Protein AF-A0A961RS20-F1 (afdb_monomer_lite)

Radius of gyration: 41.13 Å; chains: 1; bounding box: 70×56×114 Å

pLDDT: mean 86.3, std 7.19, range [64.38, 96.19]

Secondary structure (DSSP, 8-state):
---HHHHHHHHHHHHHHHHHHHHHHTT----HHHHHHHHHHHH-----------GGGS--PPPPPHHHHHHHHHHTGGGGSPPP-PPP------GGGT--GGG--HHHHHHHHHHHGGGSSPPPP---B----SSHHHHHHHHHHHHTT--HHHHHHHTT--GGGTB--

Structure (mmCIF, N/CA/C/O backbone):
data_AF-A0A961RS20-F1
#
_entry.id   AF-A0A961RS20-F1
#
loop_
_atom_site.group_PDB
_atom_site.id
_atom_site.type_symbol
_atom_site.label_atom_id
_atom_site.label_alt_id
_atom_site.label_comp_id
_atom_site.label_asym_id
_atom_site.label_entity_id
_atom_site.label_seq_id
_atom_site.pdbx_PDB_ins_code
_atom_site.Cartn_x
_atom_site.Cartn_y
_atom_site.Cartn_z
_atom_site.occupancy
_atom_site.B_iso_or_equiv
_atom_site.auth_seq_id
_atom_site.auth_comp_id
_atom_site.auth_asym_id
_atom_site.auth_atom_id
_atom_site.pdbx_PDB_model_num
ATOM 1 N N . GLY A 1 1 ? 6.107 -22.279 14.168 1.00 70.81 1 GLY A N 1
ATOM 2 C CA . GLY A 1 1 ? 4.734 -22.697 13.818 1.00 70.81 1 GLY A CA 1
ATOM 3 C C . GLY A 1 1 ? 3.760 -21.688 14.387 1.00 70.81 1 GLY A C 1
ATOM 4 O O . GLY A 1 1 ? 4.084 -21.101 15.411 1.00 70.81 1 GLY A O 1
ATOM 5 N N . MET A 1 2 ? 2.634 -21.437 13.715 1.00 78.94 2 MET A N 1
ATOM 6 C CA . MET A 1 2 ? 1.594 -20.521 14.216 1.00 78.94 2 MET A CA 1
ATOM 7 C C . MET A 1 2 ? 0.947 -21.073 15.492 1.00 78.94 2 MET A C 1
ATOM 9 O O . MET A 1 2 ? 0.791 -22.289 15.616 1.00 78.94 2 MET A O 1
ATOM 13 N N . LYS A 1 3 ? 0.571 -20.194 16.431 1.00 90.94 3 LYS A N 1
ATOM 14 C CA . LYS A 1 3 ? -0.217 -20.579 17.610 1.00 90.94 3 LYS A CA 1
ATOM 15 C C . LYS A 1 3 ? -1.672 -20.824 17.195 1.00 90.94 3 LYS A C 1
ATOM 17 O O . LYS A 1 3 ? -2.139 -20.287 16.193 1.00 90.94 3 LYS A O 1
ATOM 22 N N . GLN A 1 4 ? -2.398 -21.627 17.968 1.00 84.25 4 GLN A N 1
ATOM 23 C CA . GLN A 1 4 ? -3.799 -21.961 17.686 1.00 84.25 4 GLN A CA 1
ATOM 24 C C . GLN A 1 4 ? -4.697 -20.715 17.615 1.00 84.25 4 GLN A C 1
ATOM 26 O O . GLN A 1 4 ? -5.534 -20.619 16.724 1.00 84.25 4 GLN A O 1
ATOM 31 N N . GLU A 1 5 ? -4.487 -19.741 18.500 1.00 88.25 5 GLU A N 1
ATOM 32 C CA . GLU A 1 5 ? -5.230 -18.472 18.506 1.00 88.25 5 GLU A CA 1
ATOM 33 C C . GLU A 1 5 ? -4.991 -17.650 17.231 1.00 88.25 5 GLU A C 1
ATOM 35 O O . GLU A 1 5 ? -5.940 -17.123 16.648 1.00 88.25 5 GLU A O 1
ATOM 40 N N . ASP A 1 6 ? -3.745 -17.606 16.746 1.00 86.19 6 ASP A N 1
ATOM 41 C CA . ASP A 1 6 ? -3.388 -16.925 15.496 1.00 86.19 6 ASP A CA 1
ATOM 42 C C . ASP A 1 6 ? -4.047 -17.609 14.290 1.00 86.19 6 ASP A C 1
ATOM 44 O O . ASP A 1 6 ? -4.543 -16.946 13.376 1.00 86.19 6 ASP A O 1
ATOM 48 N N . TYR A 1 7 ? -4.104 -18.945 14.304 1.00 88.69 7 TYR A N 1
ATOM 49 C CA . TYR A 1 7 ? -4.797 -19.716 13.276 1.00 88.69 7 TYR A CA 1
ATOM 50 C C . TYR A 1 7 ? -6.301 -19.419 13.274 1.00 88.69 7 TYR A C 1
ATOM 52 O O . TYR A 1 7 ? -6.850 -19.129 12.211 1.00 88.69 7 TYR A O 1
ATOM 60 N N . VAL A 1 8 ? -6.963 -19.419 14.435 1.00 90.75 8 VAL A N 1
ATOM 61 C CA . VAL A 1 8 ? -8.405 -19.128 14.538 1.00 90.75 8 VAL A CA 1
ATOM 62 C C . VAL A 1 8 ? -8.713 -17.710 14.055 1.00 90.75 8 VAL A C 1
ATOM 64 O O . VAL A 1 8 ? -9.544 -17.559 13.160 1.00 90.75 8 VAL A O 1
ATOM 67 N N . ARG A 1 9 ? -7.964 -16.693 14.509 1.00 90.00 9 ARG A N 1
ATOM 68 C CA . ARG A 1 9 ? -8.120 -15.314 14.009 1.00 90.00 9 ARG A CA 1
ATOM 69 C C . ARG A 1 9 ? -7.904 -15.212 12.502 1.00 90.00 9 ARG A C 1
ATOM 71 O O . ARG A 1 9 ? -8.630 -14.492 11.823 1.00 90.00 9 ARG A O 1
ATOM 78 N N . SER A 1 10 ? -6.931 -15.945 11.952 1.00 89.81 10 SER A N 1
ATOM 79 C CA . SER A 1 10 ? -6.704 -15.960 10.502 1.00 89.81 10 SER A CA 1
ATOM 80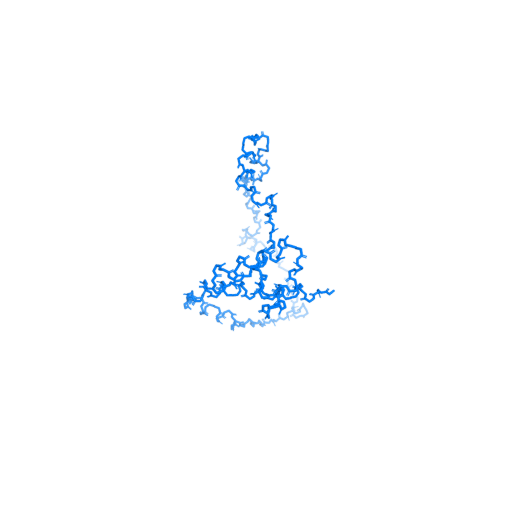 C C . SER A 1 10 ? -7.896 -16.549 9.740 1.00 89.81 10 SER A C 1
ATOM 82 O O . SER A 1 10 ? -8.284 -16.020 8.700 1.00 89.81 10 SER A O 1
ATOM 84 N N . ARG A 1 11 ? -8.518 -17.612 10.267 1.00 93.12 11 ARG A N 1
ATOM 85 C CA . ARG A 1 11 ? -9.687 -18.258 9.656 1.00 93.12 11 ARG A CA 1
ATOM 86 C C . ARG A 1 11 ? -10.926 -17.375 9.748 1.00 93.12 11 ARG A C 1
ATOM 88 O O . ARG A 1 11 ? -11.649 -17.281 8.761 1.00 93.12 11 ARG A O 1
ATOM 95 N N . GLU A 1 12 ? -11.127 -16.690 10.869 1.00 90.94 12 GLU A N 1
ATOM 96 C CA . GLU A 1 12 ? -12.200 -15.705 11.045 1.00 90.94 12 GLU A CA 1
ATOM 97 C C . GLU A 1 12 ? -12.042 -14.521 10.085 1.00 90.94 12 GLU A C 1
ATOM 99 O O . GLU A 1 12 ? -12.985 -14.166 9.381 1.00 90.94 12 GLU A O 1
ATOM 104 N N . ALA A 1 13 ? -10.831 -13.967 9.965 1.00 88.44 13 ALA A N 1
ATOM 105 C CA . ALA A 1 13 ? -10.546 -12.881 9.029 1.00 88.44 13 ALA A CA 1
ATOM 106 C C . ALA A 1 13 ? -10.760 -13.296 7.561 1.00 88.44 13 ALA A C 1
ATOM 108 O O . ALA A 1 13 ? -11.277 -12.516 6.760 1.00 88.44 13 ALA A O 1
ATOM 109 N N . VAL A 1 14 ? -10.391 -14.531 7.199 1.00 91.25 14 VAL A N 1
ATOM 110 C CA . VAL A 1 14 ? -10.639 -15.091 5.860 1.00 91.25 14 VAL A CA 1
ATOM 111 C C . VAL A 1 14 ? -12.135 -15.298 5.611 1.00 91.25 14 VAL A C 1
ATOM 113 O O . VAL A 1 14 ? -12.612 -14.973 4.523 1.00 91.25 14 VAL A O 1
ATOM 116 N N . ALA A 1 15 ? -12.881 -15.797 6.598 1.00 88.69 15 ALA A N 1
ATOM 117 C CA . ALA A 1 15 ? -14.323 -16.001 6.488 1.00 88.69 15 ALA A CA 1
ATOM 118 C C . ALA A 1 15 ? -15.068 -14.670 6.315 1.00 88.69 15 ALA A C 1
ATOM 120 O O . ALA A 1 15 ? -15.877 -14.542 5.398 1.00 88.69 15 ALA A O 1
ATOM 121 N N . LEU A 1 16 ? -14.726 -13.657 7.117 1.00 87.56 16 LEU A N 1
ATOM 122 C CA . LEU A 1 16 ? -15.305 -12.318 7.015 1.00 87.56 16 LEU A CA 1
ATOM 123 C C . LEU A 1 16 ? -14.992 -11.672 5.658 1.00 87.56 16 LEU A C 1
ATOM 125 O O . LEU A 1 16 ? -15.878 -11.123 5.008 1.00 87.56 16 LEU A O 1
ATOM 129 N N . ARG A 1 17 ? -13.742 -11.785 5.186 1.00 86.44 17 ARG A N 1
ATOM 130 C CA . ARG A 1 17 ? -13.351 -11.285 3.860 1.00 86.44 17 ARG A CA 1
ATOM 131 C C . ARG A 1 17 ? -14.129 -11.980 2.746 1.00 86.44 17 ARG A C 1
ATOM 133 O O . ARG A 1 17 ? -14.557 -11.304 1.819 1.00 86.44 17 ARG A O 1
ATOM 140 N N . SER A 1 18 ? -14.317 -13.294 2.842 1.00 86.62 18 SER A N 1
ATOM 141 C CA . SER A 1 18 ? -15.078 -14.057 1.847 1.00 86.62 18 SER A CA 1
ATOM 142 C C . SER A 1 18 ? -16.546 -13.631 1.841 1.00 86.62 18 SER A C 1
ATOM 144 O O . SER A 1 18 ? -17.067 -13.328 0.783 1.00 86.62 18 SER A O 1
ATOM 146 N N . GLN A 1 19 ? -17.179 -13.467 3.008 1.00 85.12 19 GLN A N 1
ATOM 147 C CA . GLN A 1 19 ? -18.563 -12.981 3.105 1.00 85.12 19 GLN A CA 1
ATOM 148 C C . GLN A 1 19 ? -18.751 -11.578 2.509 1.00 85.12 19 GLN A C 1
ATOM 150 O O . GLN A 1 19 ? -19.732 -11.334 1.811 1.00 85.12 19 GLN A O 1
ATOM 155 N N . ILE A 1 20 ? -17.812 -10.658 2.757 1.00 83.50 20 ILE A N 1
ATOM 156 C CA . ILE A 1 20 ? -17.848 -9.306 2.181 1.00 83.50 20 ILE A CA 1
ATOM 157 C C . ILE A 1 20 ? -17.658 -9.368 0.661 1.00 83.50 20 ILE A C 1
ATOM 159 O O . ILE A 1 20 ? -18.407 -8.734 -0.080 1.00 83.50 20 ILE A O 1
ATOM 163 N N . LEU A 1 21 ? -16.673 -10.136 0.187 1.00 81.69 21 LEU A N 1
ATOM 164 C CA . LEU A 1 21 ? -16.411 -10.284 -1.242 1.00 81.69 21 LEU A CA 1
ATOM 165 C C . LEU A 1 21 ? -17.579 -10.958 -1.961 1.00 81.69 21 LEU A C 1
ATOM 167 O O . LEU A 1 21 ? -17.964 -10.483 -3.022 1.00 81.69 21 LEU A O 1
ATOM 171 N N . ASP A 1 22 ? -18.193 -11.984 -1.383 1.00 80.12 22 ASP A N 1
ATOM 172 C CA . ASP A 1 22 ? -19.354 -12.666 -1.959 1.00 80.12 22 ASP A CA 1
ATOM 173 C C . ASP A 1 22 ? -20.584 -11.749 -1.985 1.00 80.12 22 ASP A C 1
ATOM 175 O O . ASP A 1 22 ? -21.330 -11.752 -2.959 1.00 80.12 22 ASP A O 1
ATOM 179 N N . ALA A 1 23 ? -20.779 -10.895 -0.974 1.00 78.00 23 ALA A N 1
ATOM 180 C CA . ALA A 1 23 ? -21.861 -9.908 -0.971 1.00 78.00 23 ALA A CA 1
ATOM 181 C C . ALA A 1 23 ? -21.673 -8.813 -2.039 1.00 78.00 23 ALA A C 1
ATOM 183 O O . ALA A 1 23 ? -22.649 -8.337 -2.616 1.00 78.00 23 ALA A O 1
ATOM 184 N N . ILE A 1 24 ? -20.424 -8.422 -2.322 1.00 74.75 24 ILE A N 1
ATOM 185 C CA . ILE A 1 24 ? -20.086 -7.416 -3.344 1.00 74.75 24 ILE A CA 1
ATOM 186 C C . ILE A 1 24 ? -20.105 -8.024 -4.752 1.00 74.75 24 ILE A C 1
ATOM 188 O O . ILE A 1 24 ? -20.558 -7.389 -5.703 1.00 74.75 24 ILE A O 1
ATOM 192 N N . THR A 1 25 ? -19.597 -9.246 -4.902 1.00 71.31 25 THR A N 1
ATOM 193 C CA . THR A 1 25 ? -19.373 -9.882 -6.209 1.00 71.31 25 THR A CA 1
ATOM 194 C C . THR A 1 25 ? -20.478 -10.851 -6.616 1.00 71.31 25 THR A C 1
ATOM 196 O O . THR A 1 25 ? -20.614 -11.126 -7.803 1.00 71.31 25 THR A O 1
ATOM 199 N N . GLY A 1 26 ? -21.330 -11.301 -5.690 1.00 64.38 26 GLY A N 1
ATOM 200 C CA . GLY A 1 26 ? -22.425 -12.243 -5.953 1.00 64.38 26 GLY A CA 1
ATOM 201 C C . GLY A 1 26 ? -23.474 -11.742 -6.951 1.00 64.38 26 GLY A C 1
ATOM 202 O O . GLY A 1 26 ? -24.216 -12.544 -7.510 1.00 64.38 26 GLY A O 1
ATOM 203 N N . GLY A 1 27 ? -23.516 -10.430 -7.215 1.00 65.31 27 GLY A N 1
ATOM 204 C CA . GLY A 1 27 ? -24.340 -9.817 -8.265 1.00 65.31 27 GLY A CA 1
ATOM 205 C C . GLY A 1 27 ? -23.591 -9.460 -9.556 1.00 65.31 27 GLY A C 1
ATOM 206 O O . GLY A 1 27 ? -24.223 -9.047 -10.528 1.00 65.31 27 GLY A O 1
ATOM 207 N N . LEU A 1 28 ? -22.260 -9.593 -9.595 1.00 70.19 28 LEU A N 1
ATOM 208 C CA . LEU A 1 28 ? -21.452 -9.263 -10.768 1.00 70.19 28 LEU A CA 1
ATOM 209 C C . LEU A 1 28 ? -21.445 -10.447 -11.737 1.00 70.19 28 LEU A C 1
ATOM 211 O O . LEU A 1 28 ? -20.635 -11.368 -11.644 1.00 70.19 28 LEU A O 1
ATOM 215 N N . GLY A 1 29 ? -22.358 -10.412 -12.704 1.00 71.38 29 GLY A N 1
ATOM 216 C CA . GLY A 1 29 ? -22.295 -11.297 -13.858 1.00 71.38 29 GLY A CA 1
ATOM 217 C C . GLY A 1 29 ? -21.061 -10.973 -14.698 1.00 71.38 29 GLY A C 1
ATOM 218 O O . GLY A 1 29 ? -20.957 -9.891 -15.271 1.00 71.38 29 GLY A O 1
ATOM 219 N N . VAL A 1 30 ? -20.127 -11.917 -14.792 1.00 78.88 30 VAL A N 1
ATOM 220 C CA . VAL A 1 30 ? -19.047 -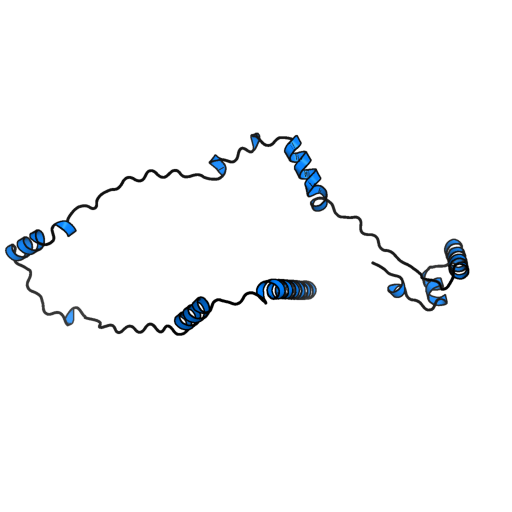11.862 -15.783 1.00 78.88 30 VAL A CA 1
ATOM 221 C C . VAL A 1 30 ? -19.676 -11.819 -17.180 1.00 78.88 30 VAL A C 1
ATOM 223 O O . VAL A 1 30 ? -20.571 -12.618 -17.469 1.00 78.88 30 VAL A O 1
ATOM 226 N N . SER A 1 31 ? -19.235 -10.893 -18.038 1.00 85.12 31 SER A N 1
ATOM 227 C CA . SER A 1 31 ? -19.772 -10.769 -19.396 1.00 85.12 31 SER A CA 1
ATOM 228 C C . SER A 1 31 ? -19.541 -12.053 -20.200 1.00 85.12 31 SER A C 1
ATOM 230 O O . SER A 1 31 ? -18.539 -12.746 -20.018 1.00 85.12 31 SER A O 1
ATOM 232 N N . GLU A 1 32 ? -20.453 -12.371 -21.120 1.00 85.75 32 GLU A N 1
ATOM 233 C CA . GLU A 1 32 ? -20.302 -13.545 -21.994 1.00 85.75 32 GLU A CA 1
ATOM 234 C C . GLU A 1 32 ? -19.011 -13.486 -22.825 1.00 85.75 32 GLU A C 1
ATOM 236 O O . GLU A 1 32 ? -18.358 -14.509 -23.011 1.00 85.75 32 GLU A O 1
ATOM 241 N N . ALA A 1 33 ? -18.583 -12.284 -23.231 1.00 88.12 33 ALA A N 1
ATOM 242 C CA . ALA A 1 33 ? -17.303 -12.073 -23.906 1.00 88.12 33 ALA A CA 1
ATOM 243 C C . ALA A 1 33 ? -16.113 -12.536 -23.048 1.00 88.12 33 ALA A C 1
ATOM 245 O O . ALA A 1 33 ? -15.283 -13.310 -23.512 1.00 88.12 33 ALA A O 1
ATOM 246 N N . PHE A 1 34 ? -16.068 -12.151 -21.768 1.00 87.56 34 PHE A N 1
ATOM 247 C CA . PHE A 1 34 ? -14.984 -12.569 -20.879 1.00 87.56 34 PHE A CA 1
ATOM 248 C C . PHE A 1 34 ? -14.997 -14.081 -20.619 1.00 87.56 34 PHE A C 1
ATOM 250 O O . PHE A 1 34 ? -13.940 -14.704 -20.561 1.00 87.56 34 PHE A O 1
ATOM 257 N N . LYS A 1 35 ? -16.179 -14.699 -20.473 1.00 87.75 35 LYS A N 1
ATOM 258 C CA . LYS A 1 35 ? -16.282 -16.161 -20.316 1.00 87.75 35 LYS A CA 1
ATOM 259 C C . LYS A 1 35 ? -15.742 -16.894 -21.543 1.00 87.75 35 LYS A C 1
ATOM 261 O O . LYS A 1 35 ? -15.022 -17.878 -21.385 1.00 87.75 35 LYS A O 1
ATOM 266 N N . ALA A 1 36 ? -16.082 -16.411 -22.738 1.00 89.81 36 ALA A N 1
ATOM 267 C CA . ALA A 1 36 ? -15.607 -16.973 -23.994 1.00 89.81 36 ALA A CA 1
ATOM 268 C C . ALA A 1 36 ? -14.082 -16.846 -24.126 1.00 89.81 36 ALA A C 1
ATOM 270 O O . ALA A 1 36 ? -13.418 -17.847 -24.391 1.00 89.81 36 ALA A O 1
ATOM 271 N N . ASP A 1 37 ? -13.524 -15.664 -23.852 1.00 91.62 37 ASP A N 1
ATOM 272 C CA . ASP A 1 37 ? -12.078 -15.420 -23.907 1.00 91.62 37 ASP A CA 1
ATOM 273 C C . ASP A 1 37 ? -11.317 -16.272 -22.886 1.00 91.62 37 ASP A C 1
ATOM 275 O O . ASP A 1 37 ? -10.305 -16.897 -23.207 1.00 91.62 37 ASP A O 1
ATOM 279 N N . PHE A 1 38 ? -11.827 -16.361 -21.655 1.00 90.88 38 PHE A N 1
ATOM 280 C CA . PHE A 1 38 ? -11.215 -17.172 -20.606 1.00 90.88 38 PHE A CA 1
ATOM 281 C C . PHE A 1 38 ? -11.231 -18.666 -20.953 1.00 90.88 38 PHE A C 1
ATOM 283 O O . PHE A 1 38 ? -10.230 -19.358 -20.762 1.00 90.88 38 PHE A O 1
ATOM 290 N N . ALA A 1 39 ? -12.345 -19.170 -21.492 1.00 91.12 39 ALA A N 1
ATOM 291 C CA . ALA A 1 39 ? -12.451 -20.553 -21.945 1.00 91.12 39 ALA A CA 1
ATOM 292 C C . ALA A 1 39 ? -11.523 -20.840 -23.137 1.00 91.12 39 ALA A C 1
ATOM 294 O O . ALA A 1 39 ? -10.857 -21.875 -23.153 1.00 91.12 39 ALA A O 1
ATOM 295 N N . ALA A 1 40 ? -11.437 -19.917 -24.101 1.00 92.00 40 ALA A N 1
ATOM 296 C CA . ALA A 1 40 ? -10.536 -20.023 -25.246 1.00 92.00 40 ALA A CA 1
ATOM 297 C C . ALA A 1 40 ? -9.067 -20.058 -24.806 1.00 92.00 40 ALA A C 1
ATOM 299 O O . ALA A 1 40 ? -8.311 -20.904 -25.277 1.00 92.00 40 ALA A O 1
ATOM 300 N N . MET A 1 41 ? -8.686 -19.208 -23.848 1.00 90.75 41 MET A N 1
ATOM 301 C CA . MET A 1 41 ? -7.333 -19.175 -23.290 1.00 90.75 41 MET A CA 1
ATOM 302 C C . MET A 1 41 ? -6.991 -20.465 -22.532 1.00 90.75 41 MET A C 1
ATOM 304 O O . MET A 1 41 ? -5.905 -21.009 -22.706 1.00 90.75 41 MET A O 1
ATOM 308 N N . GLN A 1 42 ? -7.912 -20.992 -21.717 1.00 91.44 42 GLN A N 1
ATOM 309 C CA . GLN A 1 42 ? -7.714 -22.263 -21.002 1.00 91.44 42 GLN A CA 1
ATOM 310 C C . GLN A 1 42 ? -7.596 -23.465 -21.949 1.00 91.44 42 GLN A C 1
ATOM 312 O O . GLN A 1 42 ? -6.894 -24.431 -21.652 1.00 91.44 42 GLN A O 1
ATOM 317 N N . ALA A 1 43 ? -8.291 -23.416 -23.086 1.00 90.00 43 ALA A N 1
ATOM 318 C CA . ALA A 1 43 ? -8.265 -24.464 -24.099 1.00 90.00 43 ALA A CA 1
ATOM 319 C C . ALA A 1 43 ? -7.136 -24.291 -25.132 1.00 90.00 43 ALA A C 1
ATOM 321 O O . ALA A 1 43 ? -6.958 -25.167 -25.984 1.00 90.00 43 ALA A O 1
ATOM 322 N N . GLU A 1 44 ? -6.374 -23.194 -25.080 1.00 90.38 44 GLU A N 1
ATOM 323 C CA . GLU A 1 44 ? -5.325 -22.906 -26.051 1.00 90.38 44 GLU A CA 1
ATOM 324 C C . GLU A 1 44 ? -4.190 -23.934 -25.936 1.00 90.38 44 GLU A C 1
ATOM 326 O O . GLU A 1 44 ? -3.502 -24.045 -24.920 1.00 90.38 44 GLU A O 1
ATOM 331 N N . LYS A 1 45 ? -3.962 -24.683 -27.018 1.00 86.38 45 LYS A N 1
ATOM 332 C CA . LYS A 1 45 ? -2.794 -25.552 -27.172 1.00 86.38 45 LYS A CA 1
ATOM 333 C C . LYS A 1 45 ? -1.896 -24.975 -28.249 1.00 86.38 45 LYS A C 1
ATOM 335 O O . LYS A 1 45 ? -2.306 -24.854 -29.399 1.00 86.38 45 LYS A O 1
ATOM 340 N N . ARG A 1 46 ? -0.653 -24.668 -27.884 1.00 86.19 46 ARG A N 1
ATOM 341 C CA . ARG A 1 46 ? 0.385 -24.275 -28.839 1.00 86.19 46 ARG A CA 1
ATOM 342 C C . ARG A 1 46 ? 1.203 -25.508 -29.196 1.00 86.19 46 ARG A C 1
ATOM 344 O O . ARG A 1 46 ? 1.862 -26.080 -28.331 1.00 86.19 46 ARG A O 1
ATOM 351 N N . VAL A 1 47 ? 1.113 -25.927 -30.452 1.00 85.06 47 VAL A N 1
ATOM 352 C CA . VAL A 1 47 ? 1.909 -27.017 -31.023 1.00 85.06 47 VAL A CA 1
ATOM 353 C C . VAL A 1 47 ? 2.881 -26.385 -32.009 1.00 85.06 47 VAL A C 1
ATOM 355 O O . VAL A 1 47 ? 2.465 -25.587 -32.846 1.00 85.06 47 VAL A O 1
ATOM 358 N N . PHE A 1 48 ? 4.162 -26.717 -31.887 1.00 83.75 48 PHE A N 1
ATOM 359 C CA . PHE A 1 48 ? 5.193 -26.271 -32.813 1.00 83.75 48 PHE A CA 1
ATOM 360 C C . PHE A 1 48 ? 5.914 -27.492 -33.363 1.00 83.75 48 PHE A C 1
ATOM 362 O O . PHE A 1 48 ? 6.441 -28.298 -32.594 1.00 83.75 48 PHE A O 1
ATOM 369 N N . ASP A 1 49 ? 5.961 -27.586 -34.685 1.00 86.06 49 ASP A N 1
ATOM 370 C CA . ASP A 1 49 ? 6.853 -28.491 -35.391 1.00 86.06 49 ASP A CA 1
ATOM 371 C C . ASP A 1 49 ? 8.139 -27.733 -35.709 1.00 86.06 49 ASP A C 1
ATOM 373 O O . ASP A 1 49 ? 8.107 -26.590 -36.172 1.00 86.06 49 ASP A O 1
ATOM 377 N N . TYR A 1 50 ? 9.281 -28.358 -35.449 1.00 80.38 50 TYR A N 1
ATOM 378 C CA . TYR A 1 50 ? 10.574 -27.799 -35.813 1.00 80.38 50 TYR A CA 1
ATOM 379 C C . TYR A 1 50 ? 11.377 -28.825 -36.597 1.00 80.38 50 TYR A C 1
ATOM 381 O O . TYR A 1 50 ? 11.317 -30.028 -36.346 1.00 80.38 50 TYR A O 1
ATOM 389 N N . VAL A 1 51 ? 12.148 -28.323 -37.555 1.00 83.94 51 VAL A N 1
ATOM 390 C CA . VAL A 1 51 ? 13.140 -29.099 -38.291 1.00 83.94 51 VAL A CA 1
ATOM 391 C C . VAL A 1 51 ? 14.503 -28.560 -37.895 1.00 83.94 51 VAL A C 1
ATOM 393 O O . VAL A 1 51 ? 14.757 -27.361 -37.999 1.00 83.94 51 VAL A O 1
ATOM 396 N N . VAL A 1 52 ? 15.381 -29.445 -37.431 1.00 79.81 52 VAL A N 1
ATOM 397 C CA . VAL A 1 52 ? 16.781 -29.103 -37.174 1.00 79.81 52 VAL A CA 1
ATOM 398 C C . VAL A 1 52 ? 17.559 -29.343 -38.457 1.00 79.81 52 VAL A C 1
ATOM 400 O O . VAL A 1 52 ? 17.738 -30.485 -38.874 1.00 79.81 52 VAL A O 1
ATOM 403 N N . VAL A 1 53 ? 18.016 -28.265 -39.085 1.00 81.00 53 VAL A N 1
ATOM 404 C CA . VAL A 1 53 ? 18.944 -28.336 -40.217 1.00 81.00 53 VAL A CA 1
ATOM 405 C C . VAL A 1 53 ? 20.359 -28.301 -39.645 1.00 81.00 53 VAL A C 1
ATOM 407 O O . VAL A 1 53 ? 20.791 -27.265 -39.142 1.00 81.00 53 VAL A O 1
ATOM 410 N N . SER A 1 54 ? 21.067 -29.435 -39.662 1.00 79.25 54 SER A N 1
ATOM 411 C CA . SER A 1 54 ? 22.488 -29.461 -39.297 1.00 79.25 54 SER A CA 1
ATOM 412 C C . SER A 1 54 ? 23.331 -28.857 -40.421 1.00 79.25 54 SER A C 1
ATOM 414 O O . SER A 1 54 ? 22.993 -28.983 -41.599 1.00 79.25 54 SER A O 1
ATOM 416 N N . SER A 1 55 ? 24.453 -28.225 -40.069 1.00 69.44 55 SER A N 1
ATOM 417 C CA . SER A 1 55 ? 25.423 -27.709 -41.045 1.00 69.44 55 SER A CA 1
ATOM 418 C C . SER A 1 55 ? 25.921 -28.793 -42.002 1.00 69.44 55 SER A C 1
ATOM 420 O O . SER A 1 55 ? 26.194 -28.502 -43.157 1.00 69.44 55 SER A O 1
ATOM 422 N N . ASP A 1 56 ? 25.959 -30.049 -41.550 1.00 74.44 56 ASP A N 1
ATOM 423 C CA . ASP A 1 56 ? 26.388 -31.204 -42.348 1.00 74.44 56 ASP A CA 1
ATOM 424 C C . ASP A 1 56 ? 25.397 -31.558 -43.472 1.00 74.44 56 ASP A C 1
ATOM 426 O O . ASP A 1 56 ? 25.761 -32.215 -44.446 1.00 74.44 56 ASP A O 1
ATOM 430 N N . ALA A 1 57 ? 24.133 -31.134 -43.345 1.00 70.12 57 ALA A N 1
ATOM 431 C CA . ALA A 1 57 ? 23.108 -31.294 -44.375 1.00 70.12 57 ALA A CA 1
ATOM 432 C C . ALA A 1 57 ? 23.153 -30.179 -45.437 1.00 70.12 57 ALA A C 1
ATOM 434 O O . ALA A 1 57 ? 22.498 -30.288 -46.478 1.00 70.12 57 ALA A O 1
ATOM 435 N N . LEU A 1 58 ? 23.916 -29.109 -45.190 1.00 73.06 58 LEU A N 1
ATOM 436 C CA . LEU A 1 58 ? 24.112 -28.016 -46.132 1.00 73.06 58 LEU A CA 1
ATOM 437 C C . LEU A 1 58 ? 25.275 -28.379 -47.059 1.00 73.06 58 LEU A C 1
ATOM 439 O O . LEU A 1 58 ? 26.414 -28.535 -46.630 1.00 73.06 58 LEU A O 1
ATOM 443 N N . LYS A 1 59 ? 24.993 -28.518 -48.358 1.00 73.38 59 LYS A N 1
ATOM 444 C CA . LYS A 1 59 ? 26.058 -28.552 -49.369 1.00 73.38 59 LYS A CA 1
ATOM 445 C C . LYS A 1 59 ? 26.825 -27.233 -49.293 1.00 73.38 59 LYS A C 1
ATOM 447 O O . LYS A 1 59 ? 26.185 -26.195 -49.136 1.00 73.38 59 LYS A O 1
ATOM 452 N N . GLU A 1 60 ? 28.152 -27.274 -49.441 1.00 72.00 60 GLU A N 1
ATOM 453 C CA . GLU A 1 60 ? 28.966 -26.060 -49.566 1.00 72.00 60 GLU A CA 1
ATOM 454 C C . GLU A 1 60 ? 28.367 -25.167 -50.656 1.00 72.00 60 GLU A C 1
ATOM 456 O O . GLU A 1 60 ? 28.360 -25.503 -51.843 1.00 72.00 60 GLU A O 1
ATOM 461 N N . THR A 1 61 ? 27.788 -24.049 -50.233 1.00 69.88 61 THR A N 1
ATOM 462 C CA . THR A 1 61 ? 27.292 -23.027 -51.143 1.00 69.88 61 THR A CA 1
ATOM 463 C C . THR A 1 61 ? 28.495 -22.275 -51.695 1.00 69.88 61 THR A C 1
ATOM 465 O O . THR A 1 61 ? 29.347 -21.866 -50.901 1.00 69.88 61 THR A O 1
ATOM 468 N N . PRO A 1 62 ? 28.594 -22.077 -53.020 1.00 78.81 62 PRO A N 1
ATOM 469 C CA . PRO A 1 62 ? 29.690 -21.307 -53.586 1.00 78.81 62 PRO A CA 1
ATOM 470 C C . PRO A 1 62 ? 29.676 -19.891 -53.006 1.00 78.81 62 PRO A C 1
ATOM 472 O O . PRO A 1 62 ? 28.612 -19.286 -52.856 1.00 78.81 62 PRO A O 1
ATOM 475 N N . THR A 1 63 ? 30.857 -19.367 -52.681 1.00 80.88 63 THR A N 1
ATOM 476 C CA . THR A 1 63 ? 31.006 -17.965 -52.289 1.00 80.88 63 THR A CA 1
ATOM 477 C C . THR A 1 63 ? 30.489 -17.082 -53.431 1.00 80.88 63 THR A C 1
ATOM 479 O O . THR A 1 63 ? 30.935 -17.279 -54.566 1.00 80.88 63 THR A O 1
ATOM 482 N N . PRO A 1 64 ? 29.564 -16.139 -53.172 1.00 84.19 64 PRO A N 1
ATOM 483 C CA . PRO A 1 64 ? 29.065 -15.231 -54.200 1.00 84.19 64 PRO A CA 1
ATOM 484 C C . PRO A 1 64 ? 30.213 -14.448 -54.842 1.00 84.19 64 PRO A C 1
ATOM 486 O O . PRO A 1 64 ? 31.165 -14.069 -54.155 1.00 84.19 64 PRO A O 1
ATOM 489 N N . GLY A 1 65 ? 30.127 -14.202 -56.149 1.00 90.75 65 GLY A N 1
ATOM 490 C CA . GLY A 1 65 ? 31.083 -13.330 -56.828 1.00 90.75 65 GLY A CA 1
ATOM 491 C C . GLY A 1 65 ? 30.805 -11.855 -56.530 1.00 90.75 65 GLY A C 1
ATOM 492 O O . GLY A 1 65 ? 29.705 -11.492 -56.117 1.00 90.75 65 GLY A O 1
ATOM 493 N N . ASP A 1 66 ? 31.772 -10.978 -56.811 1.00 88.12 66 ASP A N 1
ATOM 494 C CA . ASP A 1 66 ? 31.640 -9.530 -56.567 1.00 88.12 66 ASP A CA 1
ATOM 495 C C . ASP A 1 66 ? 30.399 -8.912 -57.239 1.00 88.12 66 ASP A C 1
ATOM 497 O O . ASP A 1 66 ? 29.776 -8.005 -56.691 1.00 88.12 66 ASP A O 1
ATOM 501 N N . GLY A 1 67 ? 30.000 -9.426 -58.408 1.00 91.56 67 GLY A N 1
ATOM 502 C CA . GLY A 1 67 ? 28.790 -8.983 -59.108 1.00 91.56 67 GLY A CA 1
ATOM 503 C C . GLY A 1 67 ? 27.492 -9.334 -58.372 1.00 91.56 67 GLY A C 1
ATOM 504 O O . GLY A 1 67 ? 26.584 -8.507 -58.320 1.00 91.56 67 GLY A O 1
ATOM 505 N N . ASP A 1 68 ? 27.425 -10.519 -57.758 1.00 90.12 68 ASP A N 1
ATOM 506 C CA . ASP A 1 68 ? 26.267 -10.951 -56.966 1.00 90.12 68 ASP A CA 1
ATOM 507 C C . ASP A 1 68 ? 26.172 -10.144 -55.667 1.00 90.12 68 ASP A C 1
ATOM 509 O O . ASP A 1 68 ? 25.085 -9.745 -55.250 1.00 90.12 68 ASP A O 1
ATOM 513 N N . LEU A 1 69 ? 27.323 -9.853 -55.050 1.00 89.69 69 LEU A N 1
ATOM 514 C CA . LEU A 1 69 ? 27.410 -9.011 -53.857 1.00 89.69 69 LEU A CA 1
ATOM 515 C C . LEU A 1 69 ? 26.968 -7.574 -54.146 1.00 89.69 69 LEU A C 1
ATOM 517 O O . LEU A 1 69 ? 26.241 -6.988 -53.345 1.00 89.69 69 LEU A O 1
ATOM 521 N N . GLN A 1 70 ? 27.365 -7.020 -55.294 1.00 90.75 70 GLN A N 1
ATOM 522 C CA . GLN A 1 70 ? 26.952 -5.682 -55.711 1.00 90.75 70 GLN A CA 1
ATOM 523 C C . GLN A 1 70 ? 25.441 -5.615 -55.966 1.00 90.75 70 GLN A C 1
ATOM 525 O O . GLN A 1 70 ? 24.787 -4.704 -55.462 1.00 90.75 70 GLN A O 1
ATOM 530 N N . ALA A 1 71 ? 24.875 -6.595 -56.680 1.00 93.81 71 ALA A N 1
ATOM 531 C CA . ALA A 1 71 ? 23.436 -6.665 -56.930 1.00 93.81 71 ALA A CA 1
ATOM 532 C C . ALA A 1 71 ? 22.635 -6.799 -55.625 1.00 93.81 71 ALA A C 1
ATOM 534 O O . ALA A 1 71 ? 21.663 -6.075 -55.424 1.00 93.81 71 ALA A O 1
ATOM 535 N N . TRP A 1 72 ? 23.087 -7.658 -54.702 1.00 92.50 72 TRP A N 1
ATOM 536 C CA . TRP A 1 72 ? 22.479 -7.775 -53.377 1.00 92.50 72 TRP A CA 1
ATOM 537 C C . TRP A 1 72 ? 22.507 -6.427 -52.657 1.00 92.50 72 TRP A C 1
ATOM 539 O O . TRP A 1 72 ? 21.468 -5.954 -52.187 1.00 92.50 72 TRP A O 1
ATOM 549 N N . TYR A 1 73 ? 23.693 -5.807 -52.570 1.00 89.88 73 TYR A N 1
ATOM 550 C CA . TYR A 1 73 ? 23.898 -4.536 -51.873 1.00 89.88 73 TYR A CA 1
ATOM 551 C C . TYR A 1 73 ? 22.989 -3.442 -52.422 1.00 89.88 73 TYR A C 1
ATOM 553 O O . TYR A 1 73 ? 22.409 -2.688 -51.643 1.00 89.88 73 TYR A O 1
ATOM 561 N N . ASP A 1 74 ? 22.839 -3.376 -53.744 1.00 92.81 74 ASP A N 1
ATOM 562 C CA . ASP A 1 74 ? 21.971 -2.410 -54.400 1.00 92.81 74 ASP A CA 1
ATOM 563 C C . ASP A 1 74 ? 20.483 -2.643 -54.092 1.00 92.81 74 ASP A C 1
ATOM 565 O O . ASP A 1 74 ? 19.774 -1.660 -53.855 1.00 92.81 74 ASP A O 1
ATOM 569 N N . ASP A 1 75 ? 20.042 -3.902 -54.001 1.00 94.94 75 ASP A N 1
ATOM 570 C CA . ASP A 1 75 ? 18.652 -4.274 -53.705 1.00 94.94 75 ASP A CA 1
ATOM 571 C C . ASP A 1 75 ? 18.253 -4.093 -52.230 1.00 94.94 75 ASP A C 1
ATOM 573 O O . ASP A 1 75 ? 17.072 -3.884 -51.951 1.00 94.94 75 ASP A O 1
ATOM 577 N N . HIS A 1 76 ? 19.200 -4.109 -51.280 1.00 92.69 76 HIS A N 1
ATOM 578 C CA . HIS A 1 76 ? 18.883 -3.917 -49.853 1.00 92.69 76 HIS A CA 1
ATOM 579 C C . HIS A 1 76 ? 19.737 -2.851 -49.161 1.00 92.69 76 HIS A C 1
ATOM 581 O O . HIS A 1 76 ? 20.117 -2.957 -47.993 1.00 92.69 76 HIS A O 1
ATOM 587 N N . LYS A 1 77 ? 19.985 -1.742 -49.862 1.00 89.00 77 LYS A N 1
ATOM 588 C CA . LYS A 1 77 ? 20.645 -0.561 -49.284 1.00 89.00 77 LYS A CA 1
ATOM 589 C C . LYS A 1 77 ? 20.033 -0.117 -47.958 1.00 89.00 77 LYS A C 1
ATOM 591 O O . LYS A 1 77 ? 20.788 0.295 -47.083 1.00 89.00 77 LYS A O 1
ATOM 596 N N . SER A 1 78 ? 18.706 -0.219 -47.803 1.00 86.62 78 SER A N 1
ATOM 597 C CA . SER A 1 78 ? 17.971 0.129 -46.576 1.00 86.62 78 SER A CA 1
ATOM 598 C C . SER A 1 78 ? 18.487 -0.592 -45.336 1.00 86.62 78 SER A C 1
ATOM 600 O O . SER A 1 78 ? 18.518 -0.003 -44.259 1.00 86.62 78 SER A O 1
ATOM 602 N N . ASP A 1 79 ? 18.932 -1.835 -45.496 1.00 85.88 79 ASP A N 1
ATOM 603 C CA . ASP A 1 79 ? 19.335 -2.711 -44.395 1.00 85.88 79 ASP A CA 1
ATOM 604 C C . ASP A 1 79 ? 20.747 -2.371 -43.898 1.00 85.88 79 ASP A C 1
ATOM 606 O O . ASP A 1 79 ? 21.120 -2.693 -42.770 1.00 85.88 79 ASP A O 1
ATOM 610 N N . TYR A 1 80 ? 21.518 -1.661 -44.726 1.00 84.12 80 TYR A N 1
ATOM 611 C CA . TYR A 1 80 ? 22.840 -1.129 -44.401 1.00 84.12 80 TYR A CA 1
ATOM 612 C C . TYR A 1 80 ? 22.823 0.367 -44.065 1.00 84.12 80 TYR A C 1
ATOM 614 O O . TYR A 1 80 ? 23.883 0.965 -43.857 1.00 84.12 80 TYR A O 1
ATOM 622 N N . MET A 1 81 ? 21.645 0.995 -44.008 1.00 83.94 81 MET A N 1
ATOM 623 C CA . MET A 1 81 ? 21.525 2.374 -43.542 1.00 83.94 81 MET A CA 1
ATOM 624 C C . MET A 1 81 ? 21.657 2.424 -42.019 1.00 83.94 81 MET A C 1
ATOM 626 O O . MET A 1 81 ? 21.120 1.587 -41.293 1.00 83.94 81 MET A O 1
ATOM 630 N N . ALA A 1 82 ? 22.352 3.443 -41.513 1.00 79.19 82 ALA A N 1
ATOM 631 C CA . ALA A 1 82 ? 22.364 3.710 -40.082 1.00 79.19 82 ALA A CA 1
ATOM 632 C C . ALA A 1 82 ? 20.932 4.041 -39.607 1.00 79.19 82 ALA A C 1
ATOM 634 O O . ALA A 1 82 ? 20.256 4.839 -40.265 1.00 79.19 82 ALA A O 1
ATOM 635 N N . PRO A 1 83 ? 20.464 3.481 -38.475 1.00 75.50 83 PRO A N 1
ATOM 636 C CA . PRO A 1 83 ? 19.160 3.822 -37.923 1.00 75.50 83 PRO A CA 1
ATOM 637 C C . PRO A 1 83 ? 19.036 5.325 -37.663 1.00 75.50 83 PRO A C 1
ATOM 639 O O . PRO A 1 83 ? 19.989 5.978 -37.229 1.00 75.50 83 PRO A O 1
ATOM 642 N N . GLU A 1 84 ? 17.843 5.880 -37.866 1.00 74.38 84 GLU A N 1
ATOM 643 C CA . GLU A 1 84 ? 17.572 7.266 -37.494 1.00 74.38 84 GLU A CA 1
ATOM 644 C C . GLU A 1 84 ? 17.637 7.441 -35.969 1.00 74.38 84 GLU A C 1
ATOM 646 O O . GLU A 1 84 ? 16.830 6.887 -35.216 1.00 74.38 84 GLU A O 1
ATOM 651 N N . TYR A 1 85 ? 18.570 8.267 -35.494 1.00 67.31 85 TYR A N 1
ATOM 652 C CA . TYR A 1 85 ? 18.605 8.679 -34.095 1.00 67.31 85 TYR A CA 1
ATOM 653 C C . TYR A 1 85 ? 17.497 9.701 -33.823 1.00 67.31 85 TYR A C 1
ATOM 655 O O . TYR A 1 85 ? 17.585 10.857 -34.239 1.00 67.31 85 TYR A O 1
ATOM 663 N N . ARG A 1 86 ? 16.468 9.314 -33.062 1.00 72.81 86 ARG A N 1
ATOM 664 C CA . ARG A 1 86 ? 15.485 10.267 -32.521 1.00 72.81 86 ARG A CA 1
ATOM 665 C C . ARG A 1 86 ? 15.931 10.765 -31.151 1.00 72.81 86 ARG A C 1
ATOM 667 O O . ARG A 1 86 ? 16.219 9.972 -30.259 1.00 72.81 86 ARG A O 1
ATOM 674 N N . LYS A 1 87 ? 15.943 12.087 -30.961 1.00 72.38 87 LYS A N 1
ATOM 675 C CA . LYS A 1 87 ? 16.104 12.703 -29.636 1.00 72.38 87 LYS A CA 1
ATOM 676 C C . LYS A 1 87 ? 14.739 12.793 -28.960 1.00 72.38 87 LYS A C 1
ATOM 678 O O . LYS A 1 87 ? 13.830 13.420 -29.494 1.00 72.38 87 LYS A O 1
ATOM 683 N N . LEU A 1 88 ? 14.612 12.184 -27.786 1.00 72.75 88 LEU A N 1
ATOM 684 C CA . LEU A 1 88 ? 13.457 12.337 -26.905 1.00 72.75 88 LEU A CA 1
ATOM 685 C C . LEU A 1 88 ? 13.831 13.301 -25.776 1.00 72.75 88 LEU A C 1
ATOM 687 O O . LEU A 1 88 ? 14.900 13.169 -25.184 1.00 72.75 88 LEU A O 1
ATOM 691 N N . ILE A 1 89 ? 12.954 14.258 -25.475 1.00 77.69 89 ILE A N 1
ATOM 692 C CA . ILE A 1 89 ? 13.039 15.065 -24.254 1.00 77.69 89 ILE A CA 1
ATOM 693 C C . ILE A 1 89 ? 12.066 14.433 -23.263 1.00 77.69 89 ILE A C 1
ATOM 695 O O . ILE A 1 89 ? 10.856 14.472 -23.477 1.00 77.69 89 ILE A O 1
ATOM 699 N N . VAL A 1 90 ? 12.597 13.820 -22.207 1.00 73.00 90 VAL A N 1
ATOM 700 C CA .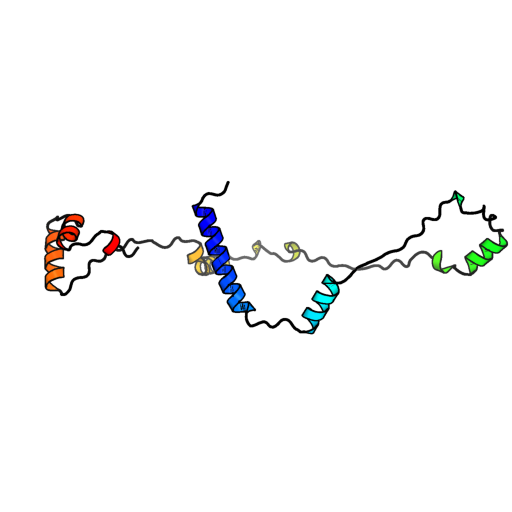 VAL A 1 90 ? 11.806 13.208 -21.133 1.00 73.00 90 VAL A CA 1
ATOM 701 C C . VAL A 1 90 ? 11.987 14.053 -19.881 1.00 73.00 90 VAL A C 1
ATOM 703 O O . VAL A 1 90 ? 13.115 14.298 -19.459 1.00 73.00 90 VAL A O 1
ATOM 706 N N . VAL A 1 91 ? 10.879 14.504 -19.295 1.00 81.25 91 VAL A N 1
ATOM 707 C CA . VAL A 1 91 ? 10.876 15.154 -17.982 1.00 81.25 91 VAL A CA 1
ATOM 708 C C . VAL A 1 91 ? 10.485 14.099 -16.955 1.00 81.25 91 VAL A C 1
ATOM 710 O O . VAL A 1 91 ? 9.371 13.579 -16.996 1.00 81.25 91 VAL A O 1
ATOM 713 N N . GLY A 1 92 ? 11.418 13.755 -16.070 1.00 80.88 92 GLY A N 1
ATOM 714 C CA . GLY A 1 92 ? 11.138 12.932 -14.897 1.00 80.88 92 GLY A CA 1
ATOM 715 C C . GLY A 1 92 ? 10.557 13.803 -13.788 1.00 80.88 92 GLY A C 1
ATOM 716 O O . GLY A 1 92 ? 11.090 14.876 -13.523 1.00 80.88 92 GLY A O 1
ATOM 717 N N . LEU A 1 93 ? 9.463 13.350 -13.179 1.00 84.12 93 LEU A N 1
ATOM 718 C CA . LEU A 1 93 ? 8.874 13.967 -11.997 1.00 84.12 93 LEU A CA 1
ATOM 719 C C . LEU A 1 93 ? 8.863 12.925 -10.883 1.00 84.12 93 LEU A C 1
ATOM 721 O O . LEU A 1 93 ? 8.095 11.963 -10.920 1.00 84.12 93 LEU A O 1
ATOM 725 N N . GLU A 1 94 ? 9.744 13.101 -9.914 1.00 84.81 94 GLU A N 1
ATOM 726 C CA . GLU A 1 94 ? 9.878 12.241 -8.749 1.00 84.81 94 GLU A CA 1
ATOM 727 C C . GLU A 1 94 ? 9.207 12.919 -7.541 1.00 84.81 94 GLU A C 1
ATOM 729 O O . GLU A 1 94 ? 9.125 14.145 -7.481 1.00 84.81 94 GLU A O 1
ATOM 734 N N . PRO A 1 95 ? 8.725 12.175 -6.529 1.00 81.06 95 PRO A N 1
ATOM 735 C CA . PRO A 1 95 ? 8.079 12.777 -5.360 1.00 81.06 95 PRO A CA 1
ATOM 736 C C . PRO A 1 95 ? 8.932 13.846 -4.661 1.00 81.06 95 PRO A C 1
ATOM 738 O O . PRO A 1 95 ? 8.400 14.864 -4.228 1.00 81.06 95 PRO A O 1
ATOM 741 N N . LYS A 1 96 ? 10.260 13.678 -4.621 1.00 78.12 96 LYS A N 1
ATOM 742 C CA . LYS A 1 96 ? 11.195 14.697 -4.104 1.00 78.12 96 LYS A CA 1
ATOM 743 C C . LYS A 1 96 ? 11.157 16.029 -4.867 1.00 78.12 96 LYS A C 1
ATOM 745 O O . LYS A 1 96 ? 11.564 17.039 -4.309 1.00 78.12 96 LYS A O 1
ATOM 750 N N . ASP A 1 97 ? 10.665 16.040 -6.104 1.00 82.50 97 ASP A N 1
ATOM 751 C CA . ASP A 1 97 ? 10.569 17.242 -6.935 1.00 82.50 97 ASP A CA 1
ATOM 752 C C . ASP A 1 97 ? 9.302 18.058 -6.607 1.00 82.50 97 ASP A C 1
ATOM 754 O O . ASP A 1 97 ? 9.179 19.212 -7.017 1.00 82.50 97 ASP A O 1
ATOM 758 N N . ILE A 1 98 ? 8.357 17.475 -5.854 1.00 81.69 98 ILE A N 1
ATOM 759 C CA . ILE A 1 98 ? 7.064 18.086 -5.497 1.00 81.69 98 ILE A CA 1
ATOM 760 C C . ILE A 1 98 ? 6.931 18.288 -3.985 1.00 81.69 98 ILE A C 1
ATOM 762 O O . ILE A 1 98 ? 6.358 19.284 -3.539 1.00 81.69 98 ILE A O 1
ATOM 766 N N . VAL A 1 99 ? 7.421 17.339 -3.186 1.00 84.88 99 VAL A N 1
ATOM 767 C CA . VAL A 1 99 ? 7.262 17.354 -1.731 1.00 84.88 99 VAL A CA 1
ATOM 768 C C . VAL A 1 99 ? 8.069 18.511 -1.142 1.00 84.88 99 VAL A C 1
ATOM 770 O O . VAL A 1 99 ? 9.276 18.611 -1.344 1.00 84.88 99 VAL A O 1
ATOM 773 N N . LYS A 1 100 ? 7.392 19.371 -0.376 1.00 85.00 100 LYS A N 1
ATOM 774 C CA . LYS A 1 100 ? 7.987 20.475 0.386 1.00 85.00 100 LYS A CA 1
ATOM 775 C C . LYS A 1 100 ? 7.724 20.242 1.876 1.00 85.00 100 LYS A C 1
ATOM 777 O O . LYS A 1 100 ? 6.745 20.759 2.399 1.00 85.00 100 LYS A O 1
ATOM 782 N N . PRO A 1 101 ? 8.549 19.440 2.569 1.00 78.00 101 PRO A N 1
ATOM 783 C CA . PRO A 1 101 ? 8.327 19.137 3.984 1.00 78.00 101 PRO A CA 1
ATOM 784 C C . PRO A 1 101 ? 8.292 20.411 4.836 1.00 78.00 101 PRO A C 1
ATOM 786 O O . PRO A 1 101 ? 7.470 20.532 5.736 1.00 78.00 101 PRO A O 1
ATOM 789 N N . ASP A 1 102 ? 9.121 21.393 4.475 1.00 83.38 102 ASP A N 1
ATOM 790 C CA . ASP A 1 102 ? 9.234 22.677 5.170 1.00 83.38 102 ASP A CA 1
ATOM 791 C C . ASP A 1 102 ? 8.000 23.579 5.009 1.00 83.38 102 ASP A C 1
ATOM 793 O O . ASP A 1 102 ? 7.884 24.580 5.712 1.00 83.38 102 ASP A O 1
ATOM 797 N N . SER A 1 103 ? 7.082 23.271 4.080 1.00 88.62 103 SER A N 1
ATOM 798 C CA . SER A 1 103 ? 5.844 24.042 3.918 1.00 88.62 103 SER A CA 1
ATOM 799 C C . SER A 1 103 ? 4.698 23.555 4.802 1.00 88.62 103 SER A C 1
ATOM 801 O O . SER A 1 103 ? 3.642 24.176 4.769 1.00 88.62 103 SER A O 1
ATOM 803 N N . VAL A 1 104 ? 4.877 22.457 5.545 1.00 90.31 104 VAL A N 1
ATOM 804 C CA . VAL A 1 104 ? 3.860 21.937 6.468 1.00 90.31 104 VAL A CA 1
ATOM 805 C C . VAL A 1 104 ? 3.855 22.787 7.736 1.00 90.31 104 VAL A C 1
ATOM 807 O O . VAL A 1 104 ? 4.873 22.890 8.423 1.00 90.31 104 VAL A O 1
ATOM 810 N N . THR A 1 105 ? 2.717 23.398 8.058 1.00 94.31 105 THR A N 1
ATOM 811 C CA . THR A 1 105 ? 2.606 24.279 9.230 1.00 94.31 105 THR A CA 1
ATOM 812 C C . THR A 1 105 ? 2.275 23.505 10.506 1.00 94.31 105 THR A C 1
ATOM 814 O O . THR A 1 105 ? 1.745 22.392 10.481 1.00 94.31 105 THR A O 1
ATOM 817 N N . SER A 1 106 ? 2.558 24.106 11.663 1.00 90.81 106 SER A N 1
ATOM 818 C CA . SER A 1 106 ? 2.156 23.558 12.965 1.00 90.81 106 SER A CA 1
ATOM 819 C C . SER A 1 106 ? 0.642 23.403 13.099 1.00 90.81 106 SER A C 1
ATOM 821 O O . SER A 1 106 ? 0.163 22.460 13.728 1.00 90.81 106 SER A O 1
ATOM 823 N N . GLU A 1 107 ? -0.111 24.322 12.503 1.00 94.25 107 GLU A N 1
ATOM 824 C CA . GLU A 1 107 ? -1.567 24.336 12.486 1.00 94.25 107 GLU A CA 1
ATOM 825 C C . GLU A 1 107 ? -2.107 23.138 11.702 1.00 94.25 107 GLU A C 1
ATOM 827 O O . GLU A 1 107 ? -2.965 22.420 12.212 1.00 94.25 107 GLU A O 1
ATOM 832 N N . GLU A 1 108 ? -1.551 22.861 10.517 1.00 92.50 108 GLU A N 1
ATOM 833 C CA . GLU A 1 108 ? -1.916 21.696 9.703 1.00 92.50 108 GLU A CA 1
ATOM 834 C C . GLU A 1 108 ?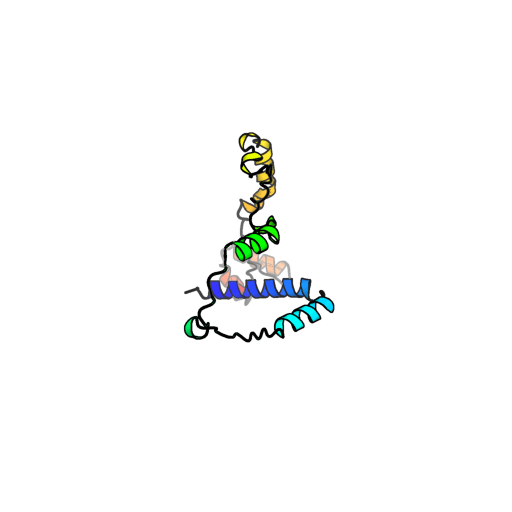 -1.646 20.381 10.443 1.00 92.50 108 GLU A C 1
ATOM 836 O O . GLU A 1 108 ? -2.494 19.488 10.446 1.00 92.50 108 GLU A O 1
ATOM 841 N N . VAL A 1 109 ? -0.503 20.276 11.129 1.00 93.31 109 VAL A N 1
ATOM 842 C CA . VAL A 1 109 ? -0.165 19.102 11.952 1.00 93.31 109 VAL A CA 1
ATOM 843 C C . VAL A 1 109 ? -1.147 18.933 13.113 1.00 93.31 109 VAL A C 1
ATOM 845 O O . VAL A 1 109 ? -1.590 17.819 13.391 1.00 93.31 109 VAL A O 1
ATOM 848 N N . SER A 1 110 ? -1.506 20.023 13.791 1.00 93.62 110 SER A N 1
ATOM 849 C CA . SER A 1 110 ? -2.442 19.998 14.919 1.00 93.62 110 SER A CA 1
ATOM 850 C C . SER A 1 110 ? -3.859 19.606 14.485 1.00 93.62 110 SER A C 1
ATOM 852 O O . SER A 1 110 ? -4.487 18.743 15.102 1.00 93.62 110 SER A O 1
ATOM 854 N N . GLU A 1 111 ? -4.355 20.177 13.383 1.00 96.19 111 GLU A N 1
ATOM 855 C CA . GLU A 1 111 ? -5.654 19.807 12.813 1.00 96.19 111 GLU A CA 1
ATOM 856 C C . GLU A 1 111 ? -5.707 18.334 12.410 1.00 96.19 111 GLU A C 1
ATOM 858 O O . GLU A 1 111 ? -6.707 17.648 12.634 1.00 96.19 111 GLU A O 1
ATOM 863 N N . ASP A 1 112 ? -4.638 17.850 11.786 1.00 95.12 112 ASP A N 1
ATOM 864 C CA . ASP A 1 112 ? -4.512 16.471 11.345 1.00 95.12 112 ASP A CA 1
ATOM 865 C C . ASP A 1 112 ? -4.466 15.491 12.530 1.00 95.12 112 ASP A C 1
ATOM 867 O O . ASP A 1 112 ? -5.170 14.473 12.531 1.00 95.12 112 ASP A O 1
ATOM 871 N N . TYR A 1 113 ? -3.725 15.851 13.582 1.00 93.56 113 TYR A N 1
ATOM 872 C CA . TYR A 1 113 ? -3.679 15.112 14.839 1.00 93.56 113 TYR A CA 1
ATOM 873 C C . TYR A 1 113 ? -5.060 15.015 15.493 1.00 93.56 113 TYR A C 1
ATOM 875 O O . TYR A 1 113 ? -5.497 13.915 15.832 1.00 93.56 113 TYR A O 1
ATOM 883 N N . GLU A 1 114 ? -5.786 16.128 15.627 1.00 94.38 114 GLU A N 1
ATOM 884 C CA . GLU A 1 114 ? -7.121 16.115 16.234 1.00 94.38 114 GLU A CA 1
ATOM 885 C C . GLU A 1 114 ? -8.121 15.306 15.392 1.00 94.38 114 GLU A C 1
ATOM 887 O O . GLU A 1 114 ? -8.890 14.519 15.949 1.00 94.38 114 GLU A O 1
ATOM 892 N N . LYS A 1 115 ? -8.052 15.382 14.052 1.00 95.00 115 LYS A N 1
ATOM 893 C CA . LYS A 1 115 ? -8.864 14.538 13.149 1.00 95.00 115 LYS A CA 1
ATOM 894 C C . LYS A 1 115 ? -8.601 13.041 13.342 1.00 95.00 115 LYS A C 1
ATOM 896 O O . LYS A 1 115 ? -9.510 12.236 13.145 1.00 95.00 115 LYS A O 1
ATOM 901 N N . ARG A 1 116 ? -7.377 12.649 13.715 1.00 94.06 116 ARG A N 1
ATOM 902 C CA . ARG A 1 116 ? -6.956 11.240 13.860 1.00 94.06 116 ARG A CA 1
ATOM 903 C C . ARG A 1 116 ? -6.720 10.794 15.298 1.00 94.06 116 ARG A C 1
ATOM 905 O O . ARG A 1 116 ? -6.263 9.676 15.522 1.00 94.06 116 ARG A O 1
ATOM 912 N N . LYS A 1 117 ? -7.102 11.602 16.282 1.00 92.31 117 LYS A N 1
ATOM 913 C CA . LYS A 1 117 ? -6.872 11.365 17.715 1.00 92.31 117 LYS A CA 1
ATOM 914 C C . LYS A 1 117 ? -7.336 9.994 18.207 1.00 92.31 117 LYS A C 1
ATOM 916 O O . LYS A 1 117 ? -6.662 9.368 19.021 1.00 92.31 117 LYS A O 1
ATOM 921 N N . ALA A 1 118 ? -8.441 9.485 17.663 1.00 88.88 118 ALA A N 1
ATOM 922 C CA . ALA A 1 118 ? -8.955 8.149 17.973 1.00 88.88 118 ALA A CA 1
ATOM 923 C C . ALA A 1 118 ? -8.003 7.007 17.558 1.00 88.88 118 ALA A C 1
ATOM 925 O O . ALA A 1 118 ? -8.041 5.939 18.150 1.00 88.88 118 ALA A O 1
ATOM 926 N N . SER A 1 119 ? -7.135 7.223 16.563 1.00 89.31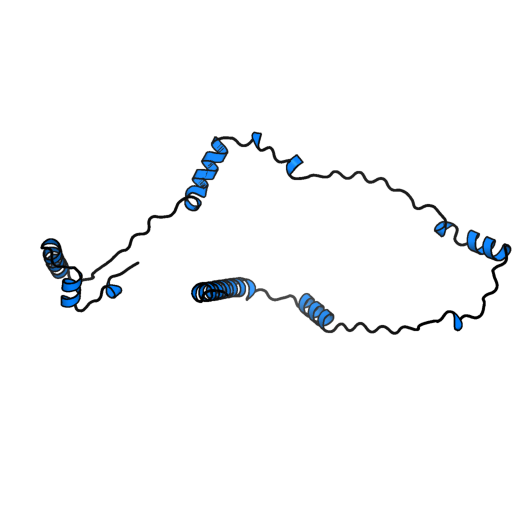 119 SER A N 1
ATOM 927 C CA . SER A 1 119 ? -6.104 6.256 16.145 1.00 89.31 119 SER A CA 1
ATOM 928 C C . SER A 1 119 ? -4.827 6.339 16.987 1.00 89.31 119 SER A C 1
ATOM 930 O O . SER A 1 119 ? -4.002 5.432 16.941 1.00 89.31 119 SER A O 1
ATOM 932 N N . TYR A 1 120 ? -4.660 7.420 17.753 1.00 89.44 120 TYR A N 1
ATOM 933 C CA . TYR A 1 120 ? -3.505 7.658 18.627 1.00 89.44 120 TYR A CA 1
ATOM 934 C C . TYR A 1 120 ? -3.826 7.453 20.109 1.00 89.44 120 TYR A C 1
ATOM 936 O O . TYR A 1 120 ? -2.979 7.688 20.968 1.00 89.44 120 TYR A O 1
ATOM 944 N N . THR A 1 121 ? -5.047 7.025 20.423 1.00 88.06 121 THR A N 1
ATOM 945 C CA . THR A 1 121 ? -5.504 6.783 21.790 1.00 88.06 121 THR A CA 1
ATOM 946 C C . THR A 1 121 ? -6.082 5.381 21.905 1.00 88.06 121 THR A C 1
ATOM 948 O O . THR A 1 121 ? -6.626 4.829 20.951 1.00 88.06 121 THR A O 1
ATOM 951 N N . VAL A 1 122 ? -5.942 4.783 23.085 1.00 84.44 122 VAL A N 1
ATOM 952 C CA . VAL A 1 122 ? -6.635 3.541 23.431 1.00 84.44 122 VAL A CA 1
ATOM 953 C C . VAL A 1 122 ? -7.870 3.940 24.224 1.00 84.44 122 VAL A C 1
ATOM 955 O O . VAL A 1 122 ? -7.753 4.652 25.222 1.00 84.44 122 VAL A O 1
ATOM 958 N N . ALA A 1 123 ? -9.050 3.524 23.763 1.00 84.88 123 ALA A N 1
ATOM 959 C CA . ALA A 1 123 ? -10.288 3.770 24.491 1.00 84.88 123 ALA A CA 1
ATOM 960 C C . ALA A 1 123 ? -10.243 3.084 25.865 1.00 84.88 123 ALA A C 1
ATOM 962 O O . ALA A 1 123 ? -9.711 1.981 26.000 1.00 84.88 123 ALA A O 1
ATOM 963 N N . GLU A 1 124 ? -10.813 3.728 26.884 1.00 81.56 124 GLU A N 1
ATOM 964 C CA . GLU A 1 124 ? -10.969 3.105 28.198 1.00 81.56 124 GLU A CA 1
ATOM 965 C C . GLU A 1 124 ? -11.862 1.861 28.068 1.00 81.56 124 GLU A C 1
ATOM 967 O O . GLU A 1 124 ? -12.996 1.945 27.597 1.00 81.56 124 GLU A O 1
ATOM 972 N N . THR A 1 125 ? -11.359 0.705 28.499 1.00 84.56 125 THR A N 1
ATOM 973 C CA . THR A 1 125 ? -12.153 -0.521 28.628 1.00 84.56 125 THR A CA 1
ATOM 974 C C . THR A 1 125 ? -12.694 -0.616 30.048 1.00 84.56 125 THR A C 1
ATOM 976 O O . THR A 1 125 ? -11.924 -0.507 31.005 1.00 84.56 125 THR A O 1
ATOM 979 N N . ARG A 1 126 ? -13.997 -0.856 30.205 1.00 89.44 126 ARG A N 1
ATOM 980 C CA . ARG A 1 126 ? -14.630 -1.102 31.507 1.00 89.44 126 ARG A CA 1
ATOM 981 C C . ARG A 1 126 ? -15.273 -2.476 31.494 1.00 89.44 126 ARG A C 1
ATOM 983 O O . ARG A 1 126 ? -15.899 -2.804 30.497 1.00 89.44 126 ARG A O 1
ATOM 990 N N . ARG A 1 127 ? -15.145 -3.201 32.608 1.00 89.12 127 ARG A N 1
ATOM 991 C CA . ARG A 1 127 ? -15.889 -4.436 32.857 1.00 89.12 127 ARG A CA 1
ATOM 992 C C . ARG A 1 127 ? -17.164 -4.113 33.622 1.00 89.12 127 ARG A C 1
ATOM 994 O O . ARG A 1 127 ? -17.080 -3.527 34.706 1.00 89.12 127 ARG A O 1
ATOM 1001 N N . ILE A 1 128 ? -18.323 -4.455 33.071 1.00 90.81 128 ILE A N 1
ATOM 1002 C CA . ILE A 1 128 ? -19.627 -4.176 33.685 1.00 90.81 128 ILE A CA 1
ATOM 1003 C C . ILE A 1 128 ? -20.264 -5.477 34.165 1.00 90.81 128 ILE A C 1
ATOM 1005 O O . ILE A 1 128 ? -20.436 -6.418 33.400 1.00 90.81 128 ILE A O 1
ATOM 1009 N N . GLN A 1 129 ? -20.679 -5.496 35.432 1.00 91.06 129 GLN A N 1
ATOM 1010 C CA . GLN A 1 129 ? -21.464 -6.583 36.009 1.00 91.06 129 GLN A CA 1
ATOM 1011 C C . GLN A 1 129 ? -22.870 -6.088 36.379 1.00 91.06 129 GLN A C 1
ATOM 1013 O O . GLN A 1 129 ? -23.006 -5.099 37.102 1.00 91.06 129 GLN A O 1
ATOM 1018 N N . GLN A 1 130 ? -23.920 -6.761 35.900 1.00 91.81 130 GLN A N 1
ATOM 1019 C CA . GLN A 1 130 ? -25.319 -6.387 36.122 1.00 91.81 130 GLN A CA 1
ATOM 1020 C C . GLN A 1 130 ? -26.147 -7.546 36.689 1.00 91.81 130 GLN A C 1
ATOM 1022 O O . GLN A 1 130 ? -26.286 -8.601 36.079 1.00 91.81 130 GLN A O 1
ATOM 1027 N N . ILE A 1 131 ? -26.810 -7.304 37.824 1.00 91.62 131 ILE A N 1
ATOM 1028 C CA . ILE A 1 131 ? -27.775 -8.237 38.417 1.00 91.62 131 ILE A CA 1
ATOM 1029 C C . ILE A 1 131 ? -29.197 -7.719 38.161 1.00 91.62 131 ILE A C 1
ATOM 1031 O O . ILE A 1 131 ? -29.584 -6.678 38.686 1.00 91.62 131 ILE A O 1
ATOM 1035 N N . SER A 1 132 ? -29.997 -8.451 37.382 1.00 91.44 132 SER A N 1
ATOM 1036 C CA . SER A 1 132 ? -31.405 -8.099 37.122 1.00 91.44 132 SER A CA 1
ATOM 1037 C C . SER A 1 132 ? -32.353 -8.690 38.172 1.00 91.44 132 SER A C 1
ATOM 1039 O O . SER A 1 132 ? -32.272 -9.886 38.465 1.00 91.44 132 SER A O 1
ATOM 1041 N N . PHE A 1 133 ? -33.282 -7.887 38.693 1.00 92.81 133 PHE A N 1
ATOM 1042 C CA . PHE A 1 133 ? -34.271 -8.283 39.704 1.00 92.81 133 PHE A CA 1
ATOM 1043 C C . PHE A 1 133 ? -35.704 -8.150 39.161 1.00 92.81 133 PHE A C 1
ATOM 1045 O O . PHE A 1 133 ? -35.926 -7.350 38.252 1.00 92.81 133 PHE A O 1
ATOM 1052 N N . PRO A 1 134 ? -36.671 -8.929 39.683 1.00 91.50 134 PRO A N 1
ATOM 1053 C CA . PRO A 1 134 ? -38.068 -8.857 39.245 1.00 91.50 134 PRO A CA 1
ATOM 1054 C C . PRO A 1 134 ? -38.751 -7.536 39.628 1.00 91.50 134 PRO A C 1
ATOM 1056 O O . PRO A 1 134 ? -39.652 -7.088 38.924 1.00 91.50 134 PRO A O 1
ATOM 1059 N N . ASP A 1 135 ? -38.312 -6.908 40.719 1.00 94.50 135 ASP A N 1
ATOM 1060 C CA . ASP A 1 135 ? -38.840 -5.647 41.221 1.00 94.50 135 ASP A CA 1
ATOM 1061 C C . ASP A 1 135 ? -37.754 -4.825 41.938 1.00 94.50 135 ASP A C 1
ATOM 1063 O O . ASP A 1 135 ? -36.611 -5.259 42.132 1.00 94.50 135 ASP A O 1
ATOM 1067 N N . LYS A 1 136 ? -38.123 -3.590 42.286 1.00 94.81 136 LYS A N 1
ATOM 1068 C CA . LYS A 1 136 ? -37.240 -2.621 42.933 1.00 94.81 136 LYS A CA 1
ATOM 1069 C C . LYS A 1 136 ? -36.907 -3.012 44.376 1.00 94.81 136 LYS A C 1
ATOM 1071 O O . LYS A 1 136 ? -35.762 -2.833 44.785 1.00 94.81 136 LYS A O 1
ATOM 1076 N N . ASP A 1 137 ? -37.859 -3.572 45.116 1.00 95.44 137 ASP A N 1
ATOM 1077 C CA . ASP A 1 137 ? -37.677 -3.918 46.530 1.00 95.44 137 ASP A CA 1
ATOM 1078 C C . ASP A 1 137 ? -36.631 -5.035 46.687 1.00 95.44 137 ASP A C 1
ATOM 1080 O O . ASP A 1 137 ? -35.749 -4.963 47.547 1.00 95.44 137 ASP A O 1
ATOM 1084 N N . ALA A 1 138 ? -36.651 -6.030 45.794 1.00 92.12 138 ALA A N 1
ATOM 1085 C CA . ALA A 1 138 ? -35.648 -7.087 45.723 1.00 92.12 138 ALA A CA 1
ATOM 1086 C C . ALA A 1 138 ? -34.245 -6.539 45.402 1.00 92.12 138 ALA A C 1
ATOM 1088 O O . ALA A 1 138 ? -33.256 -6.982 45.997 1.00 92.12 138 ALA A O 1
ATOM 1089 N N . ALA A 1 139 ? -34.149 -5.554 44.504 1.00 94.12 139 ALA A N 1
ATOM 1090 C CA . ALA A 1 139 ? -32.884 -4.897 44.176 1.00 94.12 139 ALA A CA 1
ATOM 1091 C C . ALA A 1 139 ? -32.343 -4.063 45.352 1.00 94.12 139 ALA A C 1
ATOM 1093 O O . ALA A 1 139 ? -31.147 -4.104 45.644 1.00 94.12 139 ALA A O 1
ATOM 1094 N N . GLU A 1 140 ? -33.209 -3.334 46.060 1.00 95.19 140 GLU A N 1
ATOM 1095 C CA . GLU A 1 140 ? -32.826 -2.547 47.236 1.00 95.19 140 GLU A CA 1
ATOM 1096 C C . GLU A 1 140 ? -32.364 -3.441 48.391 1.00 95.19 140 GLU A C 1
ATOM 1098 O O . GLU A 1 140 ? -31.330 -3.166 49.005 1.00 95.19 140 GLU A O 1
ATOM 1103 N N . ALA A 1 141 ? -33.053 -4.558 48.639 1.00 93.06 141 ALA A N 1
ATOM 1104 C CA . ALA A 1 141 ? -32.631 -5.542 49.633 1.00 93.06 141 ALA A CA 1
ATOM 1105 C C . ALA A 1 141 ? -31.241 -6.124 49.311 1.00 93.06 141 ALA A C 1
ATOM 1107 O O . ALA A 1 141 ? -30.388 -6.237 50.197 1.00 93.06 141 ALA A O 1
ATOM 1108 N N . ALA A 1 142 ? -30.979 -6.448 48.041 1.00 92.31 142 ALA A N 1
ATOM 1109 C CA . ALA A 1 142 ? -29.667 -6.901 47.585 1.00 92.31 142 ALA A CA 1
ATOM 1110 C C . ALA A 1 142 ? -28.585 -5.814 47.737 1.00 92.31 142 ALA A C 1
ATOM 1112 O O . ALA A 1 142 ? -27.476 -6.101 48.191 1.00 92.31 142 ALA A O 1
ATOM 1113 N N . LEU A 1 143 ? -28.914 -4.553 47.439 1.00 93.81 143 LEU A N 1
ATOM 1114 C CA . LEU A 1 143 ? -28.011 -3.414 47.616 1.00 93.81 143 LEU A CA 1
ATOM 1115 C C . LEU A 1 143 ? -27.623 -3.207 49.086 1.00 93.81 143 LEU A C 1
ATOM 1117 O O . LEU A 1 143 ? -26.460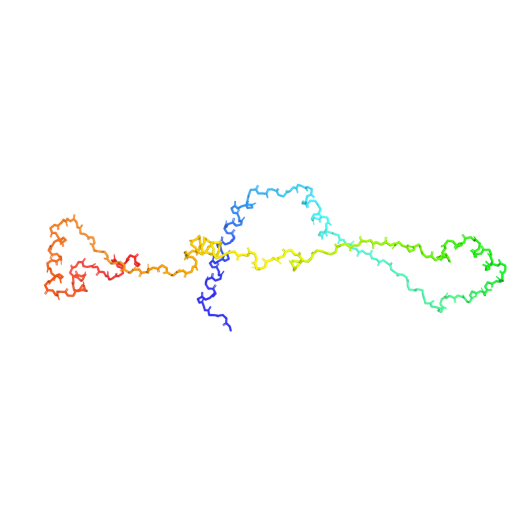 -2.930 49.378 1.00 93.81 143 LEU A O 1
ATOM 1121 N N . VAL A 1 144 ? -28.575 -3.346 50.014 1.00 95.31 144 VAL A N 1
ATOM 1122 C CA . VAL A 1 144 ? -28.302 -3.260 51.458 1.00 95.31 144 VAL A CA 1
ATOM 1123 C C . VAL A 1 144 ? -27.328 -4.358 51.883 1.00 95.31 144 VAL A C 1
ATOM 1125 O O . VAL A 1 144 ? -26.355 -4.062 52.577 1.00 95.31 144 VAL A O 1
ATOM 1128 N N . LYS A 1 145 ? -27.527 -5.598 51.412 1.00 92.31 145 LYS A N 1
ATOM 1129 C CA . LYS A 1 145 ? -26.607 -6.715 51.681 1.00 92.31 145 LYS A CA 1
ATOM 1130 C C . LYS A 1 145 ? -25.187 -6.415 51.185 1.00 92.31 145 LYS A C 1
ATOM 1132 O O . LYS A 1 145 ? -24.241 -6.539 51.962 1.00 92.31 145 LYS A O 1
ATOM 1137 N N . LEU A 1 146 ? -25.033 -5.938 49.948 1.00 92.62 146 LEU A N 1
ATOM 1138 C CA . LEU A 1 146 ? -23.721 -5.564 49.398 1.00 92.62 146 LEU A CA 1
ATOM 1139 C C . LEU A 1 146 ? -23.059 -4.437 50.202 1.00 92.62 146 LEU A C 1
ATOM 1141 O O . LEU A 1 146 ? -21.886 -4.529 50.552 1.00 92.62 146 LEU A O 1
ATOM 1145 N N . LYS A 1 147 ? -23.816 -3.396 50.572 1.00 94.12 147 LYS A N 1
ATOM 1146 C CA . LYS A 1 147 ? -23.304 -2.282 51.390 1.00 94.12 147 LYS A CA 1
ATOM 1147 C C . LYS A 1 147 ? -22.916 -2.701 52.807 1.00 94.12 147 LYS A C 1
ATOM 1149 O O . LYS A 1 147 ? -22.039 -2.078 53.396 1.00 94.12 147 LYS A O 1
ATOM 1154 N N . SER A 1 148 ? -23.547 -3.743 53.346 1.00 93.06 148 SER A N 1
ATOM 1155 C CA . SER A 1 148 ? -23.186 -4.325 54.645 1.00 93.06 148 SER A CA 1
ATOM 1156 C C . SER A 1 148 ? -21.925 -5.200 54.609 1.00 93.06 148 SER A C 1
ATOM 1158 O O . SER A 1 148 ? -21.498 -5.681 55.655 1.00 93.06 148 SER A O 1
ATOM 1160 N N . GLY A 1 149 ? -21.310 -5.379 53.433 1.00 91.69 149 GLY A N 1
ATOM 1161 C CA . GLY A 1 149 ? -20.068 -6.133 53.256 1.00 91.69 149 GLY A CA 1
ATOM 1162 C C . GLY A 1 149 ? -20.265 -7.602 52.881 1.00 91.69 149 GLY A C 1
ATOM 1163 O O . GLY A 1 149 ? -19.303 -8.365 52.947 1.00 91.69 149 GLY A O 1
ATOM 1164 N N . LEU A 1 150 ? -21.478 -8.015 52.487 1.00 91.56 150 LEU A N 1
ATOM 1165 C CA . LEU A 1 150 ? -21.681 -9.342 51.907 1.00 91.56 150 LEU A CA 1
ATOM 1166 C C . LEU A 1 150 ? -20.917 -9.432 50.569 1.00 91.56 150 LEU A C 1
ATOM 1168 O O . LEU A 1 150 ? -21.157 -8.591 49.698 1.00 91.56 150 LEU A O 1
ATOM 1172 N N . PRO A 1 151 ? -20.043 -10.436 50.377 1.00 92.06 151 PRO A N 1
ATOM 1173 C CA . PRO A 1 151 ? -19.395 -10.690 49.094 1.00 92.06 151 PRO A CA 1
ATOM 1174 C C . PRO A 1 151 ? -20.416 -10.917 47.971 1.00 92.06 151 PRO A C 1
ATOM 1176 O O . PRO A 1 151 ? -21.467 -11.533 48.186 1.00 92.06 151 PRO A O 1
ATOM 1179 N N . LEU A 1 152 ? -20.097 -10.436 46.767 1.00 89.44 152 LEU A N 1
ATOM 1180 C CA . LEU A 1 152 ? -20.964 -10.548 45.590 1.00 89.44 152 LEU A CA 1
ATOM 1181 C C . LEU A 1 152 ? -21.272 -12.014 45.262 1.00 89.44 152 LEU A C 1
ATOM 1183 O O . LEU A 1 152 ? -22.399 -12.350 44.912 1.00 89.44 152 LEU A O 1
ATOM 1187 N N . GLU A 1 153 ? -20.303 -12.899 45.449 1.00 90.06 153 GLU A N 1
ATOM 1188 C CA . GLU A 1 153 ? -20.388 -14.326 45.151 1.00 90.06 153 GLU A CA 1
ATOM 1189 C C . GLU A 1 153 ? -21.453 -15.014 46.014 1.00 90.06 153 GLU A C 1
ATOM 1191 O O . GLU A 1 153 ? -22.198 -15.867 45.532 1.00 90.06 153 GLU A O 1
ATOM 1196 N N . LEU A 1 154 ? -21.581 -14.601 47.281 1.00 91.00 154 LEU A N 1
ATOM 1197 C CA . LEU A 1 154 ? -22.614 -15.117 48.181 1.00 91.00 154 LEU A CA 1
ATOM 1198 C C . LEU A 1 154 ? -24.000 -14.595 47.804 1.00 91.00 154 LEU A C 1
ATOM 1200 O O . LEU A 1 154 ? -24.972 -15.347 47.844 1.00 91.00 154 LEU A O 1
ATOM 1204 N N . LEU A 1 155 ? -24.095 -13.331 47.380 1.00 90.56 155 LEU A N 1
ATOM 1205 C CA . LEU A 1 155 ? -25.347 -12.786 46.861 1.00 90.56 155 LEU A CA 1
ATOM 1206 C C . LEU A 1 155 ? -25.786 -13.515 45.580 1.00 90.56 155 LEU A C 1
ATOM 1208 O O . LEU A 1 155 ? -26.971 -13.786 45.399 1.00 90.56 155 LEU A O 1
ATOM 1212 N N . LEU A 1 156 ? -24.847 -13.850 44.695 1.00 91.75 156 LEU A N 1
ATOM 1213 C CA . LEU A 1 156 ? -25.136 -14.607 43.480 1.00 91.75 156 LEU A CA 1
ATOM 1214 C C . LEU A 1 156 ? -25.558 -16.045 43.788 1.00 91.75 156 LEU A C 1
ATOM 1216 O O . LEU A 1 156 ? -26.520 -16.525 43.188 1.00 91.75 156 LEU A O 1
ATOM 1220 N N . ALA A 1 157 ? -24.927 -16.695 44.770 1.00 90.75 157 ALA A N 1
ATOM 1221 C CA . ALA A 1 157 ? -25.332 -18.017 45.238 1.00 90.75 157 ALA A CA 1
ATOM 1222 C C . ALA A 1 157 ? -26.778 -18.027 45.774 1.00 90.75 157 ALA A C 1
ATOM 1224 O O . ALA A 1 157 ? -27.557 -18.905 45.393 1.00 90.75 157 ALA A O 1
ATOM 1225 N N . ASP A 1 158 ? -27.169 -17.020 46.569 1.00 88.00 158 ASP A N 1
ATOM 1226 C CA . ASP A 1 158 ? -28.553 -16.829 47.042 1.00 88.00 158 ASP A CA 1
ATOM 1227 C C . ASP A 1 158 ? -29.543 -16.699 45.869 1.00 88.00 158 ASP A C 1
ATOM 1229 O O . ASP A 1 158 ? -30.647 -17.247 45.896 1.00 88.00 158 ASP A O 1
ATOM 1233 N N . LEU A 1 159 ? -29.138 -15.980 44.818 1.00 88.94 159 LEU A N 1
ATOM 1234 C CA . LEU A 1 159 ? -29.935 -15.744 43.612 1.00 88.94 159 LEU A CA 1
ATOM 1235 C C . LEU A 1 159 ? -29.846 -16.883 42.586 1.00 88.94 159 LEU A C 1
ATOM 1237 O O . LEU A 1 159 ? -30.485 -16.797 41.535 1.00 88.94 159 LEU A O 1
ATOM 1241 N N . LYS A 1 160 ? -29.082 -17.944 42.880 1.00 90.88 160 LYS A N 1
ATOM 1242 C CA . LYS A 1 160 ? -28.781 -19.058 41.967 1.00 90.88 160 LYS A CA 1
ATOM 1243 C C . LYS A 1 160 ? -28.232 -18.584 40.615 1.00 90.88 160 LYS A C 1
ATOM 1245 O O . LYS A 1 160 ? -28.621 -19.104 39.570 1.00 90.88 160 LYS A O 1
ATOM 1250 N N . ARG A 1 161 ? -27.348 -17.584 40.644 1.00 89.38 161 ARG A N 1
ATOM 1251 C CA . ARG A 1 161 ? -26.627 -17.047 39.483 1.00 89.38 161 ARG A CA 1
ATOM 1252 C C . ARG A 1 161 ? -25.123 -17.217 39.651 1.00 89.38 161 ARG A C 1
ATOM 1254 O O . ARG A 1 161 ? -24.625 -17.414 40.755 1.00 89.38 161 ARG A O 1
ATOM 1261 N N . THR A 1 162 ? -24.409 -17.130 38.543 1.00 90.12 162 THR A N 1
ATOM 1262 C CA . THR A 1 162 ? -22.950 -17.192 38.463 1.00 90.12 162 THR A CA 1
ATOM 1263 C C . THR A 1 162 ? -22.380 -15.847 38.018 1.00 90.12 162 THR A C 1
ATOM 1265 O O . THR A 1 162 ? -23.113 -14.983 37.535 1.00 90.12 162 THR A O 1
ATOM 1268 N N . GLU A 1 163 ? -21.066 -15.654 38.156 1.00 87.19 163 GLU A N 1
ATOM 1269 C CA . GLU A 1 163 ? -20.403 -14.444 37.645 1.00 87.19 163 GLU A CA 1
ATOM 1270 C C . GLU A 1 163 ? -20.590 -14.272 36.135 1.00 87.19 163 GLU A C 1
ATOM 1272 O O . GLU A 1 163 ? -20.741 -13.151 35.659 1.00 87.19 163 GLU A O 1
ATOM 1277 N N . THR A 1 164 ? -20.636 -15.374 35.384 1.00 88.56 164 THR A N 1
ATOM 1278 C CA . THR A 1 164 ? -20.849 -15.349 33.933 1.00 88.56 164 THR A CA 1
ATOM 1279 C C . THR A 1 164 ? -22.252 -14.865 33.563 1.00 88.56 164 THR A C 1
ATOM 1281 O O . THR A 1 164 ? -22.421 -14.256 32.515 1.00 88.56 164 THR A O 1
ATOM 1284 N N . ASP A 1 165 ? -23.250 -15.070 34.428 1.00 87.81 165 ASP A N 1
ATOM 1285 C CA . ASP A 1 165 ? -24.633 -14.639 34.170 1.00 87.81 165 ASP A CA 1
ATOM 1286 C C . ASP A 1 165 ? -24.830 -13.125 34.314 1.00 87.81 165 ASP A C 1
ATOM 1288 O O . ASP A 1 165 ? -25.865 -12.593 33.908 1.00 87.81 165 ASP A O 1
ATOM 1292 N N . ILE A 1 166 ? -23.873 -12.440 34.944 1.00 90.38 166 ILE A N 1
ATOM 1293 C CA . ILE A 1 166 ? -23.950 -11.005 35.226 1.00 90.38 166 ILE A CA 1
ATOM 1294 C C . ILE A 1 166 ? -22.890 -10.198 34.482 1.00 90.38 166 ILE A C 1
ATOM 1296 O O . ILE A 1 166 ? -22.963 -8.976 34.502 1.00 90.38 166 ILE A O 1
ATOM 1300 N N . ASP A 1 167 ? -21.907 -10.847 33.858 1.00 91.69 167 ASP A N 1
ATOM 1301 C CA . ASP A 1 167 ? -20.814 -10.190 33.144 1.00 91.69 167 ASP A CA 1
ATOM 1302 C C . ASP A 1 167 ? -21.273 -9.726 31.756 1.00 91.69 167 ASP A C 1
ATOM 1304 O O . ASP A 1 167 ? -21.698 -10.530 30.926 1.00 91.69 167 ASP A O 1
ATOM 1308 N N . LEU A 1 168 ? -21.203 -8.421 31.506 1.00 85.44 168 LEU A N 1
ATOM 1309 C CA . LEU A 1 168 ? -21.578 -7.802 30.233 1.00 85.44 168 LEU A CA 1
ATOM 1310 C C . LEU A 1 168 ? -20.363 -7.439 29.365 1.00 85.44 168 LEU A C 1
ATOM 1312 O O . LEU A 1 168 ? -20.547 -6.863 28.288 1.00 85.44 168 LEU A O 1
ATOM 1316 N N . GLY A 1 169 ? -19.153 -7.808 29.803 1.00 80.31 169 GLY A N 1
ATOM 1317 C CA . GLY A 1 169 ? -17.887 -7.437 29.165 1.00 80.31 169 GLY A CA 1
ATOM 1318 C C . GLY A 1 169 ? -17.178 -6.313 29.896 1.00 80.31 169 GLY A C 1
ATOM 1319 O O . GLY A 1 169 ? -17.868 -5.398 30.406 1.00 80.31 169 GLY A O 1
#

Foldseek 3Di:
DDDPVRVVVVVVVVVVVVVVCCVVCVPPDDDPVVVVVVVCVVPDDDDDDDDDDDPVNDDPDDDDDPVVVVVVCVVPVVVVDDDDDDDDDDDDDDVVNPDDVVPQDPVNVVVVCVVCVVVVDDDDDDKFFDDDDPDDVVVVVLVVCVVVPNDPQVSCVVVVHDSVRGTPD

Sequence (169 aa):
GMKQEDYVRSREAVALRSQILDAITGGLGVSEAFKADFAAMQAEKRVFDYVVVSSDALKETPTPGDGDLQAWYDDHKSDYMAPEYRKLIVVGLEPKDIVKPDSVTSEEVSEDYEKRKASYTVAETRRIQQISFPDKDAAEAALVKLKSGLPLELLLADLKRTETDIDLG